Protein AF-A0A164DS47-F1 (afdb_monomer)

Sequence (80 aa):
RPLSKGTVRLASSDPYAAPLMDPKYYNDPKDLETMLEALKFSLALSKTTAFQKLGIKVYDKIFPGCESFIPWTDDYWRCL

Organism: NCBI:txid35525

Nearest PDB structures (foldseek):
  6o9n-assembly1_A  TM=7.366E-01  e=2.289E-02  Thermothelomyces thermophilus
  4udr-assembly2_B  TM=7.638E-01  e=7.022E-02  Methylovorus sp. MP688
  6f97-assembly1_A  TM=7.597E-01  e=8.012E-02  Methylovorus sp. MP688
  4udq-assembly1_A  TM=7.521E-01  e=1.043E-01  Methylovorus sp. MP688
  4udp-assembly1_A  TM=7.600E-01  e=1.888E-01  Methylovorus sp. MP688

Foldseek 3Di:
DDPQAWDWAQPDPDPPDHTDTDRVQCVPVVNLVVVLVVVVVVVVVCPDPVNVVVVDDDDDDQDPQLPPDDPPDSVSSSRD

Secondary structure (DSSP, 8-state):
------EEE-SSS-TTSPPEEE--TT-SHHHHHHHHHHHHHHHHHHTSHHHHHTT-----SPPTT-TTSPTTSHHHHHH-

pLDDT: mean 95.08, std 2.7, range [85.25, 98.0]

Radius of gyration: 18.0 Å; Cα contacts (8 Å, |Δi|>4): 71; chains: 1; bounding box: 38×33×42 Å

Solvent-accessible surface area (backbone atoms only — not comparable to full-atom values): 5098 Å² total; per-residue (Å²): 131,76,76,42,75,50,51,77,41,79,66,60,90,54,89,86,56,72,61,45,75,45,60,46,79,58,70,34,65,68,41,46,53,52,49,49,53,50,49,54,48,50,58,54,54,46,69,33,71,72,36,45,74,70,67,64,76,79,89,84,71,85,57,90,94,36,79,90,40,63,81,91,35,72,69,28,60,70,63,107

Structure (mmCIF, N/CA/C/O backbone):
data_AF-A0A164DS47-F1
#
_entry.id   AF-A0A164DS47-F1
#
loop_
_atom_site.group_PDB
_atom_site.id
_atom_site.type_symbol
_atom_site.label_atom_id
_atom_site.label_alt_id
_atom_site.label_comp_id
_atom_site.label_asym_id
_atom_site.label_entity_id
_atom_site.label_seq_id
_atom_site.pdbx_PDB_ins_code
_atom_site.Cartn_x
_atom_site.Cartn_y
_atom_site.Cartn_z
_atom_site.occupancy
_atom_site.B_iso_or_equiv
_atom_site.auth_seq_id
_atom_site.auth_comp_id
_atom_site.auth_asym_id
_atom_site.auth_atom_id
_atom_site.pdbx_PDB_model_num
ATOM 1 N N . ARG A 1 1 ? 8.241 5.520 3.633 1.00 86.19 1 ARG A N 1
ATOM 2 C CA . ARG A 1 1 ? 9.142 5.367 2.460 1.00 86.19 1 ARG A CA 1
ATOM 3 C C . ARG A 1 1 ? 9.385 3.877 2.274 1.00 86.19 1 ARG A C 1
ATOM 5 O O . ARG A 1 1 ? 9.860 3.300 3.243 1.00 86.19 1 ARG A O 1
ATOM 12 N N . PRO A 1 2 ? 9.081 3.284 1.105 1.00 94.06 2 PRO A N 1
ATOM 13 C CA . PRO A 1 2 ? 9.241 1.849 0.912 1.00 94.06 2 PRO A CA 1
ATOM 14 C C . PRO A 1 2 ? 10.716 1.432 0.933 1.00 94.06 2 PRO A C 1
ATOM 16 O O . PRO A 1 2 ? 11.594 2.112 0.371 1.00 94.06 2 PRO A O 1
ATOM 19 N N . LEU A 1 3 ? 10.981 0.327 1.613 1.00 96.75 3 LEU A N 1
ATOM 20 C CA . LEU A 1 3 ? 12.275 -0.329 1.703 1.00 96.75 3 LEU A CA 1
ATOM 21 C C . LEU A 1 3 ? 12.521 -1.216 0.489 1.00 96.75 3 LEU A C 1
ATOM 23 O O . LEU A 1 3 ? 13.642 -1.198 -0.024 1.00 96.75 3 LEU A O 1
ATOM 27 N N . SER A 1 4 ? 11.474 -1.854 -0.041 1.00 97.25 4 SER A N 1
ATOM 28 C CA . SER A 1 4 ? 11.515 -2.633 -1.278 1.00 97.25 4 SER A CA 1
ATOM 29 C C . SER A 1 4 ? 12.171 -1.837 -2.407 1.00 97.25 4 SER A C 1
ATOM 31 O O . SER A 1 4 ? 11.978 -0.620 -2.555 1.00 97.25 4 SER A O 1
ATOM 33 N N . LYS A 1 5 ? 12.998 -2.530 -3.193 1.00 97.00 5 LYS A N 1
ATOM 34 C CA . LYS A 1 5 ? 13.695 -1.977 -4.357 1.00 97.00 5 LYS A CA 1
ATOM 35 C C . LYS A 1 5 ? 13.351 -2.797 -5.587 1.00 97.00 5 LYS A C 1
ATOM 37 O O . LYS A 1 5 ? 13.701 -3.971 -5.675 1.00 97.00 5 LYS A O 1
ATOM 42 N N . GLY A 1 6 ? 12.684 -2.138 -6.523 1.00 96.50 6 GLY A N 1
ATOM 43 C CA . GLY A 1 6 ? 12.365 -2.682 -7.828 1.00 96.50 6 GLY A CA 1
ATOM 44 C C . GLY A 1 6 ? 13.445 -2.436 -8.874 1.00 96.50 6 GLY A C 1
ATOM 45 O O . GLY A 1 6 ? 14.529 -1.926 -8.589 1.00 96.50 6 GLY A O 1
ATOM 46 N N . THR A 1 7 ? 13.115 -2.772 -10.113 1.00 97.94 7 THR A N 1
ATOM 47 C CA . THR A 1 7 ? 13.946 -2.541 -11.291 1.00 97.94 7 THR A CA 1
ATOM 48 C C . THR A 1 7 ? 13.142 -1.864 -12.394 1.00 97.94 7 THR A C 1
ATOM 50 O O . THR A 1 7 ? 11.939 -2.082 -12.536 1.00 97.94 7 THR A O 1
ATOM 53 N N . VAL A 1 8 ? 13.834 -1.057 -13.193 1.00 97.69 8 VAL A N 1
ATOM 54 C CA . VAL A 1 8 ? 13.346 -0.548 -14.474 1.00 97.69 8 VAL A CA 1
ATOM 55 C C . VAL A 1 8 ? 14.380 -0.947 -15.515 1.00 97.69 8 VAL A C 1
ATOM 57 O O . VAL A 1 8 ? 15.569 -0.682 -15.334 1.00 97.69 8 VAL A O 1
ATOM 60 N N . ARG A 1 9 ? 13.956 -1.645 -16.566 1.00 97.50 9 ARG A N 1
ATOM 61 C CA . ARG A 1 9 ? 14.837 -2.177 -17.613 1.00 97.50 9 ARG A CA 1
ATOM 62 C C . ARG A 1 9 ? 14.299 -1.806 -18.985 1.00 97.50 9 ARG A C 1
ATOM 64 O O . ARG A 1 9 ? 13.089 -1.696 -19.169 1.00 97.50 9 ARG A O 1
ATOM 71 N N . LEU A 1 10 ? 15.194 -1.644 -19.954 1.00 97.62 10 LEU A N 1
ATOM 72 C CA . LEU A 1 10 ? 14.790 -1.488 -21.349 1.00 97.62 10 LEU A CA 1
ATOM 73 C C . LEU A 1 10 ? 14.011 -2.735 -21.789 1.00 97.62 10 LEU A C 1
ATOM 75 O O . LEU A 1 10 ? 14.449 -3.857 -21.534 1.00 97.62 10 LEU A O 1
ATOM 79 N N . ALA A 1 11 ? 12.857 -2.535 -22.426 1.00 97.19 11 ALA A N 1
ATOM 80 C CA . ALA A 1 11 ? 12.094 -3.632 -23.020 1.00 97.19 11 ALA A CA 1
ATOM 81 C C . ALA A 1 11 ? 12.690 -4.077 -24.362 1.00 97.19 11 ALA A C 1
ATOM 83 O O . ALA A 1 11 ? 12.594 -5.244 -24.730 1.00 97.19 11 ALA A O 1
ATOM 84 N N . SER A 1 12 ? 13.313 -3.145 -25.087 1.00 97.19 12 SER A N 1
ATOM 85 C CA . SER A 1 12 ? 13.990 -3.382 -26.361 1.00 97.19 12 SER A CA 1
ATOM 86 C C . SER A 1 12 ? 15.009 -2.266 -26.639 1.00 97.19 12 SER A C 1
ATOM 88 O O . SER A 1 12 ? 15.239 -1.405 -25.790 1.00 97.19 12 SER A O 1
ATOM 90 N N . SER A 1 13 ? 15.626 -2.279 -27.822 1.00 97.00 13 SER A N 1
ATOM 91 C CA . SER A 1 13 ? 16.504 -1.205 -28.303 1.00 97.00 13 SER A CA 1
ATOM 92 C C . SER A 1 13 ? 15.760 0.033 -28.823 1.00 97.00 13 SER A C 1
ATOM 94 O O . SER A 1 13 ? 16.412 1.031 -29.114 1.00 97.00 13 SER A O 1
ATOM 96 N N . ASP A 1 14 ? 14.434 -0.022 -28.985 1.00 97.94 14 ASP A N 1
ATOM 97 C CA . ASP A 1 14 ? 13.631 1.132 -29.403 1.00 97.94 14 ASP A CA 1
ATOM 98 C C . ASP A 1 14 ? 13.458 2.115 -28.224 1.00 97.94 14 ASP A C 1
ATOM 100 O O . ASP A 1 14 ? 12.851 1.742 -27.215 1.00 97.94 14 ASP A O 1
ATOM 104 N N . PRO A 1 15 ? 13.958 3.363 -28.316 1.00 96.06 15 PRO A N 1
ATOM 105 C CA . PRO A 1 15 ? 13.844 4.347 -27.238 1.00 96.06 15 PRO A CA 1
ATOM 106 C C . PRO A 1 15 ? 12.409 4.838 -26.996 1.00 96.06 15 PRO A C 1
ATOM 108 O O . PRO A 1 15 ? 12.158 5.451 -25.958 1.00 96.06 15 PRO A O 1
ATOM 111 N N . TYR A 1 16 ? 11.475 4.594 -27.922 1.00 97.31 16 TYR A N 1
ATOM 112 C CA . TYR A 1 16 ? 10.059 4.937 -27.761 1.00 97.31 16 TYR A CA 1
ATOM 113 C C . TYR A 1 16 ? 9.240 3.805 -27.129 1.00 97.31 16 TYR A C 1
ATOM 115 O O . TYR A 1 16 ? 8.095 4.027 -26.727 1.00 97.31 16 TYR A O 1
ATOM 123 N N . ALA A 1 17 ? 9.810 2.603 -27.002 1.00 98.00 17 ALA A N 1
ATOM 124 C CA . ALA A 1 17 ? 9.158 1.496 -26.324 1.00 98.00 17 ALA A CA 1
ATOM 125 C C . ALA A 1 17 ? 9.104 1.736 -24.807 1.00 98.00 17 ALA A C 1
ATOM 127 O O . ALA A 1 17 ? 10.083 2.144 -24.179 1.00 98.00 17 ALA A O 1
ATOM 128 N N . ALA A 1 18 ? 7.959 1.428 -24.193 1.00 97.94 18 ALA A N 1
ATOM 129 C CA . ALA A 1 18 ? 7.812 1.505 -22.743 1.00 97.94 18 ALA A CA 1
ATOM 130 C C . ALA A 1 18 ? 8.775 0.523 -22.039 1.00 97.94 18 ALA A C 1
ATOM 132 O O . ALA A 1 18 ? 8.927 -0.615 -22.493 1.00 97.94 18 ALA A O 1
ATOM 133 N N . PRO A 1 19 ? 9.424 0.920 -20.928 1.00 97.62 19 PRO A N 1
ATOM 134 C CA . PRO A 1 19 ? 10.339 0.045 -20.209 1.00 97.62 19 PRO A CA 1
ATOM 135 C C . PRO A 1 19 ? 9.592 -1.045 -19.434 1.00 97.62 19 PRO A C 1
ATOM 137 O O . PRO A 1 19 ? 8.430 -0.897 -19.054 1.00 97.62 19 PRO A O 1
ATOM 140 N N . LEU A 1 20 ? 10.304 -2.122 -19.118 1.00 97.88 20 LEU A N 1
ATOM 141 C CA . LEU A 1 20 ? 9.842 -3.132 -18.174 1.00 97.88 20 LEU A CA 1
ATOM 142 C C . LEU A 1 20 ? 10.040 -2.602 -16.754 1.00 97.88 20 LEU A C 1
ATOM 144 O O . LEU A 1 20 ? 11.169 -2.318 -16.347 1.00 97.88 20 LEU A O 1
ATOM 148 N N . MET A 1 21 ? 8.952 -2.490 -15.998 1.00 97.94 21 MET A N 1
ATOM 149 C CA . MET A 1 21 ? 8.959 -2.013 -14.618 1.00 97.94 21 MET A CA 1
ATOM 150 C C . MET A 1 21 ? 8.529 -3.140 -13.686 1.00 97.94 21 MET A C 1
ATOM 152 O O . MET A 1 21 ? 7.425 -3.661 -13.809 1.00 97.94 21 MET A O 1
ATOM 156 N N . ASP A 1 22 ? 9.396 -3.490 -12.742 1.00 97.75 22 ASP A N 1
ATOM 157 C CA . ASP A 1 22 ? 9.090 -4.419 -11.654 1.00 97.75 22 ASP A CA 1
ATOM 158 C C . ASP A 1 22 ? 9.407 -3.731 -10.322 1.00 97.75 22 ASP A C 1
ATOM 160 O O . ASP A 1 22 ? 10.557 -3.759 -9.880 1.00 97.75 22 ASP A O 1
ATOM 164 N N . PRO A 1 23 ? 8.427 -3.070 -9.683 1.00 96.62 23 PRO A N 1
ATOM 165 C CA . PRO A 1 23 ? 8.634 -2.359 -8.424 1.00 96.62 23 PRO A CA 1
ATOM 166 C C . PRO A 1 23 ? 8.949 -3.267 -7.230 1.00 96.62 23 PRO A C 1
ATOM 168 O O . PRO A 1 23 ? 9.442 -2.758 -6.221 1.00 96.62 23 PRO A O 1
ATOM 171 N N . LYS A 1 24 ? 8.670 -4.578 -7.327 1.00 96.31 24 LYS A N 1
ATOM 172 C CA . LYS A 1 24 ? 8.729 -5.537 -6.212 1.00 96.31 24 LYS A CA 1
ATOM 173 C C . LYS A 1 24 ? 7.960 -5.059 -4.976 1.00 96.31 24 LYS A C 1
ATOM 175 O O . LYS A 1 24 ? 8.511 -5.006 -3.877 1.00 96.31 24 LYS A O 1
ATOM 180 N N . TYR A 1 25 ? 6.702 -4.655 -5.166 1.00 95.62 25 TYR A N 1
ATOM 181 C CA . TYR A 1 25 ? 5.855 -4.201 -4.062 1.00 95.62 25 TYR A CA 1
ATOM 182 C C . TYR A 1 25 ? 5.799 -5.245 -2.945 1.00 95.62 25 TYR A C 1
ATOM 184 O O . TYR A 1 25 ? 5.690 -6.437 -3.218 1.00 95.62 25 TYR A O 1
ATOM 192 N N . TYR A 1 26 ? 5.900 -4.773 -1.701 1.00 95.25 26 TYR A N 1
ATOM 193 C CA . TYR A 1 26 ? 5.835 -5.594 -0.486 1.00 95.25 26 TYR A CA 1
ATOM 194 C C . TYR A 1 26 ? 6.876 -6.721 -0.387 1.00 95.25 26 TYR A C 1
ATOM 196 O O . TYR A 1 26 ? 6.744 -7.605 0.454 1.00 95.25 26 TYR A O 1
ATOM 204 N N . ASN A 1 27 ? 7.938 -6.687 -1.200 1.00 96.56 27 ASN A N 1
ATOM 205 C CA . ASN A 1 27 ? 9.024 -7.662 -1.117 1.00 96.56 27 ASN A CA 1
ATOM 206 C C . ASN A 1 27 ? 9.782 -7.565 0.216 1.00 96.56 27 ASN A C 1
ATOM 208 O O . ASN A 1 27 ? 10.262 -8.573 0.728 1.00 96.56 27 ASN A O 1
ATOM 212 N N . ASP A 1 28 ? 9.921 -6.357 0.766 1.00 97.00 28 ASP A N 1
ATOM 213 C CA . ASP A 1 28 ? 10.298 -6.171 2.166 1.00 97.00 28 ASP A CA 1
ATOM 214 C C . ASP A 1 28 ? 9.028 -6.211 3.039 1.00 97.00 28 ASP A C 1
ATOM 216 O O . ASP A 1 28 ? 8.133 -5.380 2.839 1.00 97.00 28 ASP A O 1
ATOM 220 N N . PRO A 1 29 ? 8.934 -7.125 4.023 1.00 95.69 29 PRO A N 1
ATOM 221 C CA . PRO A 1 29 ? 7.738 -7.271 4.851 1.00 95.69 29 PRO A CA 1
ATOM 222 C C . PRO A 1 29 ? 7.395 -5.996 5.634 1.00 95.69 29 PRO A C 1
ATOM 224 O O . PRO A 1 29 ? 6.229 -5.748 5.935 1.00 95.69 29 PRO A O 1
ATOM 227 N N . LYS A 1 30 ? 8.373 -5.129 5.920 1.00 96.62 30 LYS A N 1
ATOM 228 C CA . LYS A 1 30 ? 8.132 -3.867 6.629 1.00 96.62 30 LYS A CA 1
ATOM 229 C C . LYS A 1 30 ? 7.315 -2.871 5.808 1.00 96.62 30 LYS A C 1
ATOM 231 O O . LYS A 1 30 ? 6.661 -2.000 6.388 1.00 96.62 30 LYS A O 1
ATOM 236 N N . ASP A 1 31 ? 7.325 -2.988 4.482 1.00 97.06 31 ASP A N 1
ATOM 237 C CA . ASP A 1 31 ? 6.482 -2.154 3.625 1.00 97.06 31 ASP A CA 1
ATOM 238 C C . ASP A 1 31 ? 5.005 -2.510 3.787 1.00 97.06 31 ASP A C 1
ATOM 240 O O . ASP A 1 31 ? 4.174 -1.604 3.864 1.00 97.06 31 ASP A O 1
ATOM 244 N N . LEU A 1 32 ? 4.692 -3.805 3.907 1.00 96.44 32 LEU A N 1
ATOM 245 C CA . LEU A 1 32 ? 3.330 -4.277 4.150 1.00 96.44 32 LEU A CA 1
ATOM 246 C C . LEU A 1 32 ? 2.841 -3.844 5.536 1.00 96.44 32 LEU A C 1
ATOM 248 O O . LEU A 1 32 ? 1.758 -3.277 5.653 1.00 96.44 32 LEU A O 1
ATOM 252 N N 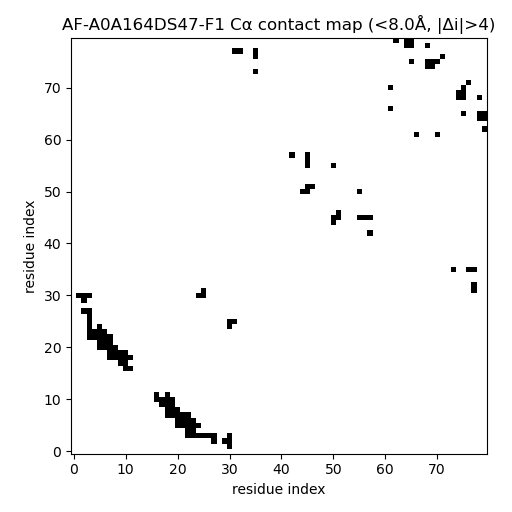. GLU A 1 33 ? 3.670 -4.001 6.570 1.00 96.75 33 GLU A N 1
ATOM 253 C CA . GLU A 1 33 ? 3.322 -3.549 7.925 1.00 96.75 33 GLU A CA 1
ATOM 254 C C . GLU A 1 33 ? 3.097 -2.032 7.990 1.00 96.75 33 GLU A C 1
ATOM 256 O O . GLU A 1 33 ? 2.168 -1.555 8.638 1.00 96.75 33 GLU A O 1
ATOM 261 N N . THR A 1 34 ? 3.901 -1.249 7.264 1.00 97.06 34 THR A N 1
ATOM 262 C CA . THR A 1 34 ? 3.700 0.206 7.190 1.00 97.06 34 THR A CA 1
ATOM 263 C C . THR A 1 34 ? 2.367 0.554 6.520 1.00 97.06 34 THR A C 1
ATOM 265 O O . THR A 1 34 ? 1.694 1.496 6.943 1.00 97.06 34 THR A O 1
ATOM 268 N N . MET A 1 35 ? 1.970 -0.193 5.486 1.00 96.06 35 MET A N 1
ATOM 269 C CA . MET A 1 35 ? 0.678 -0.004 4.822 1.00 96.06 35 MET A CA 1
ATOM 270 C C . MET A 1 35 ? -0.502 -0.412 5.703 1.00 96.06 35 MET A C 1
ATOM 272 O O . MET A 1 35 ? -1.507 0.298 5.717 1.00 96.06 35 MET A O 1
ATOM 276 N N . LEU A 1 36 ? -0.371 -1.486 6.482 1.00 96.62 36 LEU A N 1
ATOM 277 C CA . LEU A 1 36 ? -1.383 -1.900 7.453 1.00 96.62 36 LEU A CA 1
ATOM 278 C C . LEU A 1 36 ? -1.658 -0.792 8.481 1.00 96.62 36 LEU A C 1
ATOM 280 O O . LEU A 1 36 ? -2.813 -0.447 8.739 1.00 96.62 36 LEU A O 1
ATOM 284 N N . GLU A 1 37 ? -0.609 -0.174 9.023 1.00 97.06 37 GLU A N 1
ATOM 285 C CA . GLU A 1 37 ? -0.759 0.936 9.969 1.00 97.06 37 GLU A CA 1
ATOM 286 C C . GLU A 1 37 ? -1.367 2.186 9.312 1.00 97.06 37 GLU A C 1
ATOM 288 O O . GLU A 1 37 ? -2.218 2.855 9.907 1.00 97.06 37 GLU A O 1
ATOM 293 N N . ALA A 1 38 ? -1.015 2.474 8.055 1.00 96.19 38 ALA A N 1
ATOM 294 C CA . ALA A 1 38 ? -1.652 3.544 7.289 1.00 96.19 38 ALA A CA 1
ATOM 295 C C . ALA A 1 38 ? -3.153 3.281 7.071 1.00 96.19 38 ALA A C 1
ATOM 297 O O . ALA A 1 38 ? -3.964 4.197 7.220 1.00 96.19 38 ALA A O 1
ATOM 298 N N . LEU A 1 39 ? -3.544 2.036 6.788 1.00 95.56 39 LEU A N 1
ATOM 299 C CA . LEU A 1 39 ? -4.944 1.640 6.641 1.00 95.56 39 LEU A CA 1
ATOM 300 C C . LEU A 1 39 ? -5.716 1.817 7.952 1.00 95.56 39 LEU A C 1
ATOM 302 O O . LEU A 1 39 ? -6.793 2.419 7.954 1.00 95.56 39 LEU A O 1
ATOM 306 N N . LYS A 1 40 ? -5.156 1.377 9.085 1.00 95.31 40 LYS A N 1
ATOM 307 C CA . LYS A 1 40 ? -5.749 1.602 10.416 1.00 95.31 40 LYS A CA 1
ATOM 308 C C . LYS A 1 40 ? -5.934 3.092 10.700 1.00 95.31 40 LYS A C 1
ATOM 310 O O . LYS A 1 40 ? -6.993 3.500 11.182 1.00 95.31 40 LYS A O 1
ATOM 315 N N . PHE A 1 41 ? -4.949 3.916 10.343 1.00 96.81 41 PHE A N 1
ATOM 316 C CA . PHE A 1 41 ? -5.062 5.369 10.441 1.00 96.81 41 PHE A CA 1
ATOM 317 C C . PHE A 1 41 ? -6.19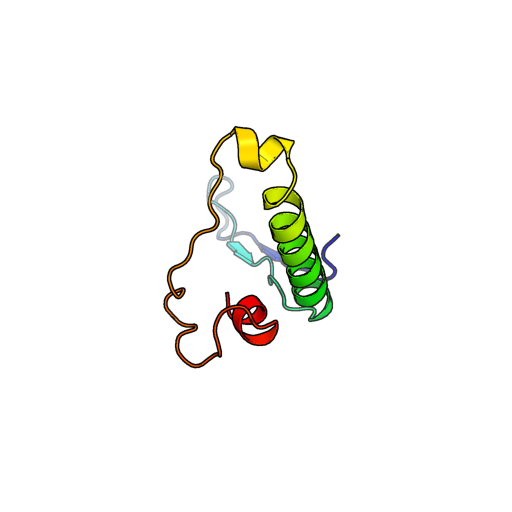0 5.918 9.559 1.00 96.81 41 PHE A C 1
ATOM 319 O O . PHE A 1 41 ? -7.001 6.711 10.035 1.00 96.81 41 PHE A O 1
ATOM 326 N N . SER A 1 42 ? -6.312 5.476 8.305 1.00 94.81 42 SER A N 1
ATOM 327 C CA . SER A 1 42 ? -7.409 5.886 7.418 1.00 94.81 42 SER A CA 1
ATOM 328 C C . SER A 1 42 ? -8.787 5.480 7.955 1.00 94.81 42 SER A C 1
ATOM 330 O O . SER A 1 42 ? -9.737 6.259 7.855 1.00 94.81 42 SER A O 1
ATOM 332 N N . LEU A 1 43 ? -8.907 4.307 8.582 1.00 93.69 43 LEU A N 1
ATOM 333 C CA . LEU A 1 43 ? -10.135 3.879 9.262 1.00 93.69 43 LEU A CA 1
ATOM 334 C C . LEU A 1 43 ? -10.447 4.741 10.492 1.00 93.69 43 LEU A C 1
ATOM 336 O O . LEU A 1 43 ? -11.609 5.037 10.761 1.00 93.69 43 LEU A O 1
ATOM 340 N N . ALA A 1 44 ? -9.434 5.156 11.251 1.00 95.12 44 ALA A N 1
ATOM 341 C CA . ALA A 1 44 ? -9.621 6.092 12.356 1.00 95.12 44 ALA A CA 1
ATOM 342 C C . ALA A 1 44 ? -10.036 7.483 11.845 1.00 95.12 44 ALA A C 1
ATOM 344 O O . ALA A 1 44 ? -10.953 8.097 12.393 1.00 95.12 44 ALA A O 1
ATOM 345 N N . LEU A 1 45 ? -9.424 7.948 10.753 1.00 95.50 45 LEU A N 1
ATOM 346 C CA . LEU A 1 45 ? -9.749 9.216 10.104 1.00 95.50 45 LEU A CA 1
ATOM 347 C C . LEU A 1 45 ? -11.198 9.238 9.606 1.00 95.50 45 LEU A C 1
ATOM 349 O O . LEU A 1 45 ? -11.896 10.234 9.806 1.00 95.50 45 LEU A O 1
ATOM 353 N N . SER A 1 46 ? -11.685 8.136 9.028 1.00 94.81 46 SER A N 1
ATOM 354 C CA . SER A 1 46 ? -13.069 8.050 8.552 1.00 94.81 46 SER A CA 1
ATOM 355 C C . SER A 1 46 ? -14.091 8.181 9.686 1.00 94.81 46 SER A C 1
ATOM 357 O O . SER A 1 46 ? -15.181 8.704 9.463 1.00 94.81 46 SER A O 1
ATOM 359 N N . LYS A 1 47 ? -13.734 7.803 10.921 1.00 94.31 47 LYS A N 1
ATOM 360 C CA . LYS A 1 47 ? -14.578 7.926 12.125 1.00 94.31 47 LYS A CA 1
ATOM 361 C C . LYS A 1 47 ? -14.590 9.328 12.745 1.00 94.31 47 LYS A C 1
ATOM 363 O O . LYS A 1 47 ? -15.341 9.566 13.687 1.00 94.31 47 LYS A O 1
ATOM 368 N N . TH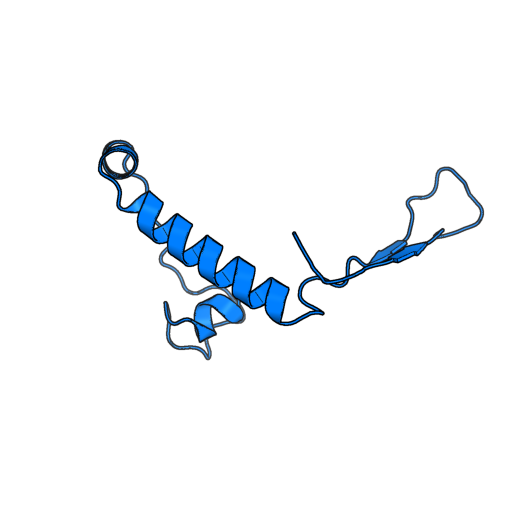R A 1 48 ? -13.787 10.266 12.246 1.00 96.81 48 THR A N 1
ATOM 369 C CA . THR A 1 48 ? -13.780 11.645 12.757 1.00 96.81 48 THR A CA 1
ATOM 370 C C . THR A 1 48 ? -15.079 12.380 12.427 1.00 96.81 48 THR A C 1
ATOM 372 O O . THR A 1 48 ? -15.694 12.161 11.384 1.00 96.81 48 THR A O 1
ATOM 375 N N . THR A 1 49 ? -15.479 13.330 13.278 1.00 96.56 49 THR A N 1
ATOM 376 C CA . THR A 1 49 ? -16.716 14.112 13.099 1.00 96.56 49 THR A CA 1
ATOM 377 C C . THR A 1 49 ? -16.786 14.818 11.744 1.00 96.56 49 THR A C 1
ATOM 379 O O . THR A 1 49 ? -17.861 14.920 11.159 1.00 96.56 49 THR A O 1
ATOM 382 N N . ALA A 1 50 ? -15.655 15.309 11.232 1.00 96.44 50 ALA A N 1
ATOM 383 C CA . ALA A 1 50 ? -15.602 15.970 9.931 1.00 96.44 50 ALA A CA 1
ATOM 384 C C . ALA A 1 50 ? -15.962 15.006 8.789 1.00 96.44 50 ALA A C 1
ATOM 386 O O . ALA A 1 50 ? -16.804 15.334 7.958 1.00 96.44 50 ALA A O 1
ATOM 387 N N . PHE A 1 51 ? -15.387 13.800 8.788 1.00 95.94 51 PHE A N 1
ATOM 388 C CA . PHE A 1 51 ? -15.660 12.781 7.770 1.00 95.94 51 PHE A CA 1
ATOM 389 C C . PHE A 1 51 ? -17.071 12.201 7.902 1.00 95.94 51 PHE A C 1
ATOM 391 O O . PHE A 1 51 ? -17.758 11.999 6.900 1.00 95.94 51 PHE A O 1
ATOM 398 N N . GLN A 1 52 ? -17.547 12.011 9.133 1.00 95.75 52 GLN A N 1
ATOM 399 C CA . GLN A 1 52 ? -18.908 11.544 9.396 1.00 95.75 52 GLN A CA 1
ATOM 400 C C . GLN A 1 52 ? -19.969 12.548 8.921 1.00 95.75 52 GLN A C 1
ATOM 402 O O . GLN A 1 52 ? -20.978 12.142 8.348 1.00 95.75 52 GLN A O 1
ATOM 407 N N . LYS A 1 53 ? -19.727 13.861 9.056 1.00 96.88 53 LYS A N 1
ATOM 408 C CA . LYS A 1 53 ? -20.617 14.909 8.511 1.00 96.88 53 LYS A CA 1
ATOM 409 C C . LYS A 1 53 ? -20.745 14.867 6.987 1.00 96.88 53 LYS A C 1
ATOM 411 O O . LYS A 1 53 ? -21.765 15.297 6.462 1.00 96.88 53 LYS A O 1
ATOM 416 N N . LEU A 1 54 ? -19.734 14.348 6.292 1.00 96.19 54 LEU A N 1
ATOM 417 C CA . LEU A 1 54 ? -19.760 14.149 4.841 1.00 96.19 54 LEU A CA 1
ATOM 418 C C . LEU A 1 54 ? -20.451 12.838 4.433 1.00 96.19 54 LEU A C 1
ATOM 420 O O . LEU A 1 54 ? -20.558 12.554 3.244 1.00 96.19 54 LEU A O 1
ATOM 424 N N . GLY A 1 55 ? -20.910 12.026 5.392 1.00 93.25 55 GLY A N 1
ATOM 425 C CA . GLY A 1 55 ? -21.568 10.749 5.114 1.00 93.25 55 GLY A CA 1
ATOM 426 C C . GLY A 1 55 ? -20.628 9.685 4.543 1.00 93.25 55 GLY A C 1
ATOM 427 O O . GLY A 1 55 ? -21.088 8.778 3.849 1.00 93.25 55 GLY A O 1
ATOM 428 N N . ILE A 1 56 ? -19.321 9.791 4.808 1.00 92.81 56 ILE A N 1
ATOM 429 C CA . ILE A 1 56 ? -18.321 8.840 4.315 1.00 92.81 56 ILE A CA 1
ATOM 430 C C . ILE A 1 56 ? -18.554 7.466 4.951 1.00 92.81 56 ILE A C 1
ATOM 432 O O . ILE A 1 56 ? -18.659 7.337 6.171 1.00 92.81 56 ILE A O 1
ATOM 436 N N . LYS A 1 57 ? -18.597 6.429 4.110 1.00 90.06 57 LYS A N 1
ATOM 437 C CA . LYS A 1 57 ? -18.743 5.027 4.514 1.00 90.06 57 LYS A CA 1
ATOM 438 C C .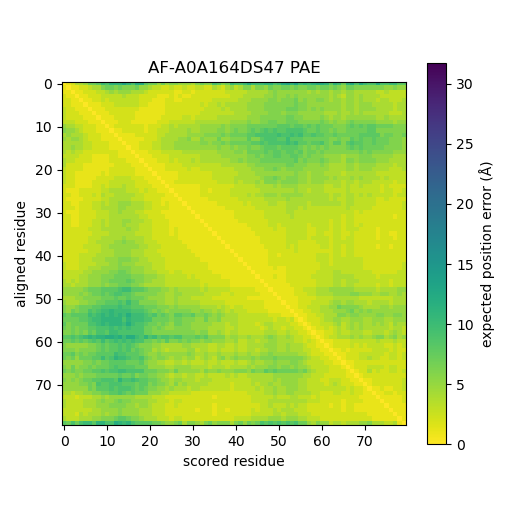 LYS A 1 57 ? -17.538 4.226 4.045 1.00 90.06 57 LYS A C 1
ATOM 440 O O . LYS A 1 57 ? -17.060 4.414 2.929 1.00 90.06 57 LYS A O 1
ATOM 445 N N . VAL A 1 58 ? -17.061 3.335 4.906 1.00 89.12 58 VAL A N 1
ATOM 446 C CA . VAL A 1 58 ? -16.017 2.369 4.550 1.00 89.12 58 VAL A CA 1
ATOM 447 C C . VAL A 1 58 ? -16.660 1.250 3.733 1.00 89.12 58 VAL A C 1
ATOM 449 O O . VAL A 1 58 ? -17.788 0.854 4.018 1.00 89.12 58 VAL A O 1
ATOM 452 N N . TYR A 1 59 ? -15.952 0.768 2.713 1.00 89.19 59 TYR A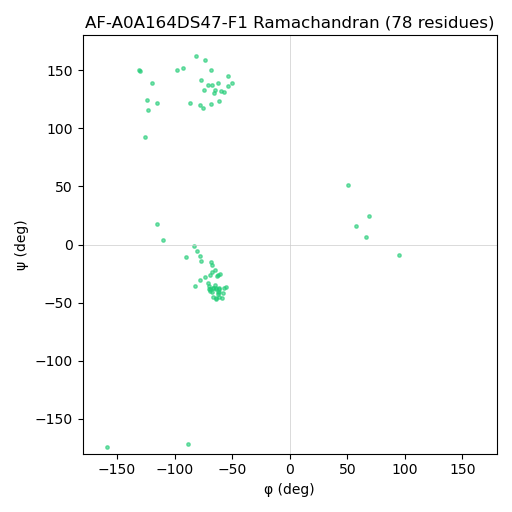 N 1
ATOM 453 C CA . TYR A 1 59 ? -16.378 -0.390 1.935 1.00 89.19 59 TYR A CA 1
ATOM 454 C C . TYR A 1 59 ? -16.479 -1.617 2.846 1.00 89.19 59 TYR A C 1
ATOM 456 O O . TYR A 1 59 ? -15.508 -1.958 3.513 1.00 89.19 59 TYR A O 1
ATOM 464 N N . ASP A 1 60 ? -17.650 -2.246 2.888 1.00 87.94 60 ASP A N 1
ATOM 465 C CA . ASP A 1 60 ? -18.032 -3.257 3.880 1.00 87.94 60 ASP A CA 1
ATOM 466 C C . ASP A 1 60 ? -18.144 -4.679 3.308 1.00 87.94 60 ASP A C 1
ATOM 468 O O . ASP A 1 60 ? -18.509 -5.613 4.024 1.00 87.94 60 ASP A O 1
ATOM 472 N N . LYS A 1 61 ? -17.811 -4.870 2.026 1.00 91.50 61 LYS A N 1
ATOM 473 C CA . LYS A 1 61 ? -17.812 -6.191 1.388 1.00 91.50 61 LYS A CA 1
ATOM 474 C C . LYS A 1 61 ? -16.436 -6.842 1.467 1.00 91.50 61 LYS A C 1
ATOM 476 O O . LYS A 1 61 ? -15.408 -6.165 1.463 1.00 91.50 61 LYS A O 1
ATOM 481 N N . ILE A 1 62 ? -16.441 -8.172 1.478 1.00 92.31 62 ILE A N 1
ATOM 482 C CA . ILE A 1 62 ? -15.224 -8.983 1.449 1.00 92.31 62 ILE A CA 1
ATOM 483 C C . ILE A 1 62 ? -14.502 -8.771 0.112 1.00 92.31 62 ILE A C 1
ATOM 485 O O . ILE A 1 62 ? -15.138 -8.784 -0.947 1.00 92.31 62 ILE A O 1
ATOM 489 N N . PHE A 1 63 ? -13.190 -8.542 0.165 1.00 92.19 63 PHE A N 1
ATOM 490 C CA . PHE A 1 63 ? -12.363 -8.404 -1.031 1.00 92.19 63 PHE A CA 1
ATOM 491 C C . PHE A 1 63 ? -12.134 -9.776 -1.686 1.00 92.19 63 PHE A C 1
ATOM 493 O O . PHE A 1 63 ? -11.788 -10.726 -0.977 1.00 92.19 63 PHE A O 1
ATOM 500 N N . PRO A 1 64 ? -12.315 -9.894 -3.018 1.00 93.88 64 PRO A N 1
ATOM 501 C CA . PRO A 1 64 ? -12.053 -11.140 -3.728 1.00 93.88 64 PRO A CA 1
ATOM 502 C C . PRO A 1 64 ? -10.609 -11.611 -3.527 1.00 93.88 64 PRO A C 1
ATOM 504 O O . PRO A 1 64 ? -9.685 -10.819 -3.705 1.00 93.88 64 PRO A O 1
ATOM 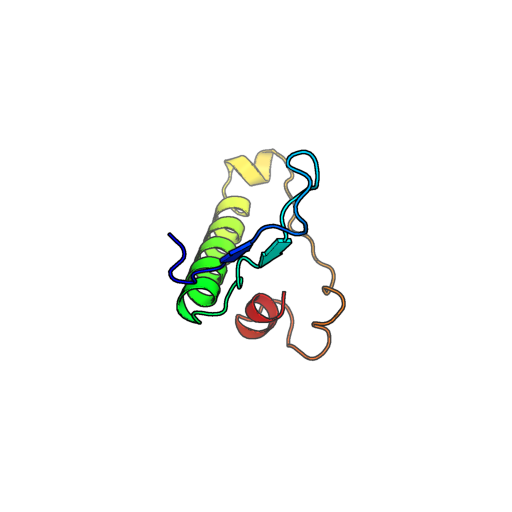507 N N . GLY A 1 65 ? -10.414 -12.883 -3.184 1.00 92.69 65 GLY A N 1
ATOM 508 C CA . GLY A 1 65 ? -9.102 -13.475 -2.892 1.00 92.69 65 GLY A CA 1
ATOM 509 C C . GLY A 1 65 ? -8.716 -13.497 -1.408 1.00 92.69 65 GLY A C 1
ATOM 510 O O . GLY A 1 65 ? -7.739 -14.155 -1.057 1.00 92.69 65 GLY A O 1
ATOM 511 N N . CYS A 1 66 ? -9.487 -12.835 -0.538 1.00 94.19 66 CYS A N 1
ATOM 512 C CA . CYS A 1 66 ? -9.261 -12.793 0.912 1.00 94.19 66 CYS A CA 1
ATOM 513 C C . CYS A 1 66 ? -10.369 -13.465 1.732 1.00 94.19 66 CYS A C 1
ATOM 515 O O . CYS A 1 66 ? -10.473 -13.248 2.941 1.00 94.19 66 CYS A O 1
ATOM 517 N N . GLU A 1 67 ? -11.191 -14.306 1.105 1.00 94.44 67 GLU A N 1
ATOM 518 C CA . GLU A 1 67 ? -12.350 -14.959 1.724 1.00 94.44 67 GLU A CA 1
ATOM 519 C C . GLU A 1 67 ? -11.969 -15.943 2.839 1.00 94.44 67 GLU A C 1
ATOM 521 O O . GLU A 1 67 ? -12.793 -16.246 3.700 1.00 94.44 67 GLU A O 1
ATOM 526 N N . SER A 1 68 ? -10.731 -16.444 2.841 1.00 94.69 68 SER A N 1
ATOM 527 C CA . SER A 1 68 ? -10.225 -17.374 3.858 1.00 94.69 68 SER A CA 1
ATOM 528 C C . SER A 1 68 ? -9.863 -16.707 5.187 1.00 94.69 68 SER A C 1
ATOM 530 O O . SER A 1 68 ? -9.653 -17.409 6.176 1.00 94.69 68 SER A O 1
ATOM 532 N N . PHE A 1 69 ? -9.750 -15.378 5.225 1.00 93.94 69 PHE A N 1
ATOM 533 C CA . PHE A 1 69 ? -9.365 -14.633 6.422 1.00 93.94 69 PHE A CA 1
ATOM 534 C C . PHE A 1 69 ? -10.592 -14.079 7.148 1.00 93.94 69 PHE A C 1
ATOM 536 O O . PHE A 1 69 ? -11.606 -13.746 6.538 1.00 93.94 69 PHE A O 1
ATOM 543 N N . ILE A 1 70 ? -10.493 -13.937 8.473 1.00 93.94 70 ILE A N 1
ATOM 544 C CA . ILE A 1 70 ? -11.558 -13.328 9.278 1.00 93.94 70 ILE A CA 1
ATOM 545 C C . ILE A 1 70 ? -11.631 -11.833 8.923 1.00 93.94 70 ILE A C 1
ATOM 547 O O . ILE A 1 70 ? -10.636 -11.132 9.135 1.00 93.94 70 ILE A O 1
ATOM 551 N N . PRO A 1 71 ? -12.774 -11.315 8.432 1.00 91.81 71 PRO A N 1
ATOM 552 C CA . PRO A 1 71 ? -12.880 -9.927 7.997 1.00 91.81 71 PRO A CA 1
ATOM 553 C C . PRO A 1 71 ? -12.446 -8.926 9.068 1.00 91.81 71 PRO A C 1
ATOM 555 O O . PRO A 1 71 ? -12.698 -9.118 10.259 1.00 91.81 71 PRO A O 1
ATOM 558 N N . TRP A 1 72 ? -11.827 -7.830 8.623 1.00 89.94 72 TRP A N 1
ATOM 559 C CA . TRP A 1 72 ? -11.406 -6.694 9.458 1.00 89.94 72 TRP A CA 1
ATOM 560 C C . TRP A 1 72 ? -10.295 -6.976 10.479 1.00 89.94 72 TRP A C 1
ATOM 562 O O . TRP A 1 72 ? -9.964 -6.088 11.267 1.00 89.94 72 TRP A O 1
ATOM 572 N N . THR A 1 73 ? -9.706 -8.170 10.460 1.00 94.69 73 THR A N 1
ATOM 573 C CA . THR A 1 73 ? -8.485 -8.484 11.214 1.00 94.69 73 THR A CA 1
ATOM 574 C C . THR A 1 73 ? -7.242 -7.998 10.475 1.00 94.69 73 THR A C 1
ATOM 576 O O . THR A 1 73 ? -7.280 -7.760 9.269 1.00 94.69 73 THR A O 1
ATOM 579 N N . ASP A 1 74 ? -6.119 -7.877 11.182 1.00 95.94 74 ASP A N 1
ATOM 580 C CA . ASP A 1 74 ? -4.848 -7.489 10.564 1.00 95.94 74 ASP A CA 1
ATOM 581 C C . ASP A 1 74 ? -4.441 -8.447 9.432 1.00 95.94 74 ASP A C 1
ATOM 583 O O . ASP A 1 74 ? -3.970 -7.993 8.396 1.00 95.94 74 ASP A O 1
ATOM 587 N N . ASP A 1 75 ? -4.691 -9.751 9.576 1.00 95.31 75 ASP A N 1
ATOM 588 C CA . ASP A 1 75 ? -4.361 -10.738 8.539 1.00 95.31 75 ASP A CA 1
ATOM 589 C C . ASP A 1 75 ? -5.253 -10.609 7.302 1.00 95.31 75 ASP A C 1
ATOM 591 O O . ASP A 1 75 ? -4.776 -10.736 6.176 1.00 95.31 75 ASP A O 1
ATOM 595 N N . TYR A 1 76 ? -6.528 -10.267 7.492 1.00 94.69 76 TYR A N 1
ATOM 596 C CA . TYR A 1 76 ? -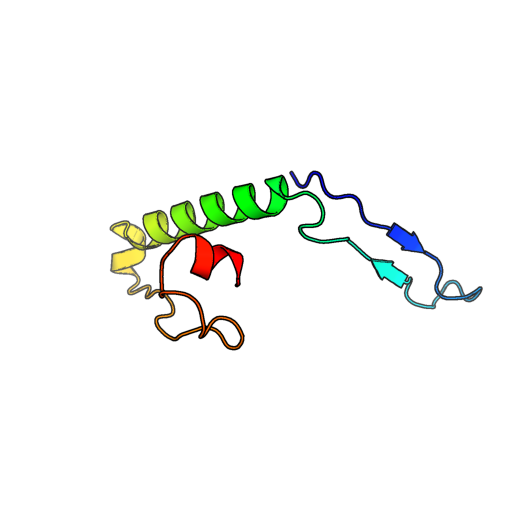7.404 -9.907 6.380 1.00 94.69 76 TYR A CA 1
ATOM 597 C C . TYR A 1 76 ? -6.905 -8.653 5.654 1.00 94.69 76 TYR A C 1
ATOM 599 O O . TYR A 1 76 ? -6.869 -8.621 4.427 1.00 94.69 76 TYR A O 1
ATOM 607 N N . TRP A 1 77 ? -6.467 -7.638 6.399 1.00 93.75 77 TRP A N 1
ATOM 608 C C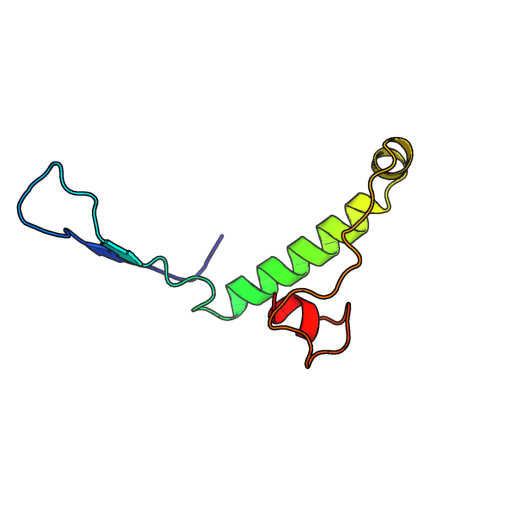A . TRP A 1 77 ? -5.920 -6.415 5.816 1.00 93.75 77 TRP A CA 1
ATOM 609 C C . TRP A 1 77 ? -4.561 -6.602 5.138 1.00 93.75 77 TRP A C 1
ATOM 611 O O . TRP A 1 77 ? -4.253 -5.842 4.229 1.00 93.75 77 TRP A O 1
ATOM 621 N N . ARG A 1 78 ? -3.762 -7.591 5.555 1.00 94.19 78 ARG A N 1
ATOM 622 C CA . ARG A 1 78 ? -2.512 -7.980 4.878 1.00 94.19 78 ARG A CA 1
ATOM 623 C C . ARG A 1 78 ? -2.743 -8.739 3.575 1.00 94.19 78 ARG A C 1
ATOM 625 O O . ARG A 1 78 ? -1.867 -8.728 2.719 1.00 94.19 78 ARG A O 1
ATOM 632 N N . CYS A 1 79 ? -3.862 -9.451 3.466 1.00 93.19 79 CYS A N 1
ATOM 633 C CA . CYS A 1 79 ? -4.220 -10.184 2.255 1.00 93.19 79 CYS A CA 1
ATOM 634 C C . CYS A 1 79 ? -4.628 -9.248 1.106 1.00 93.19 79 CYS A C 1
ATOM 636 O O . CYS A 1 79 ? -4.389 -9.562 -0.059 1.00 93.19 79 CYS A O 1
ATOM 638 N N . LEU A 1 80 ? -5.257 -8.126 1.461 1.00 85.25 80 LEU A N 1
ATOM 639 C CA . LEU A 1 80 ? -5.760 -7.101 0.551 1.00 85.25 80 LEU A CA 1
ATOM 640 C C . LEU A 1 80 ? -4.618 -6.391 -0.192 1.00 85.25 80 LEU A C 1
ATOM 642 O O . LEU A 1 80 ? -4.755 -6.214 -1.424 1.00 85.25 80 LEU A O 1
#

InterPro domains:
  IPR007867 Glucose-methanol-choline oxidoreductase, C-terminal [PF05199] (2-79)
  IPR012132 Glucose-methanol-cholin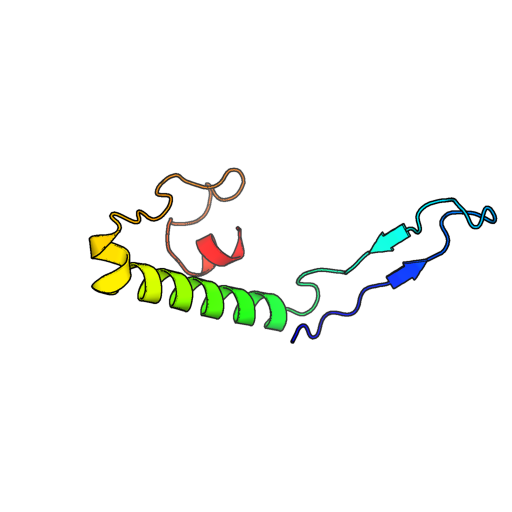e oxidoreductase [PTHR11552] (1-79)

Mean predicted aligned error: 3.79 Å